Protein AF-A0A398AX45-F1 (afdb_monomer)

Mean predicted aligned error: 5.47 Å

Organism: NCBI:txid228899

InterPro domains:
 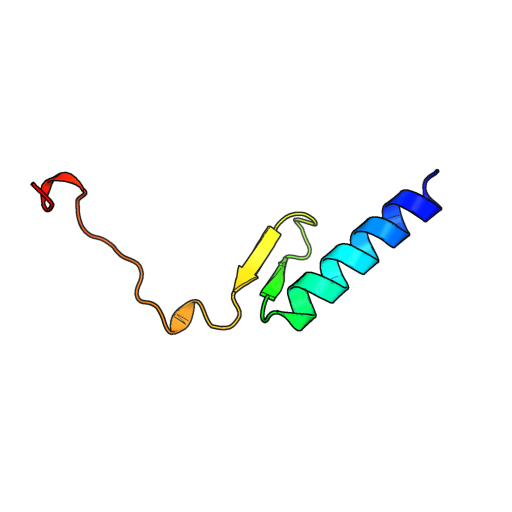 IPR009045 Peptidase M74/Hedgehog-like, zinc-binding domain superfamily [G3DSA:3.30.1380.10] (1-45)
  IPR009045 Peptidase M74/Hedgehog-like, zinc-binding domain superfamily [SSF55166] (6-35)

Sequence (50 aa):
MYDTLKKNLDYLTKVMKKHGFSTINSEWRHYEDTNWSKYPILNVPLQDFK

Structure (mmCIF, N/CA/C/O backbone):
data_AF-A0A398AX45-F1
#
_entry.id   AF-A0A398AX45-F1
#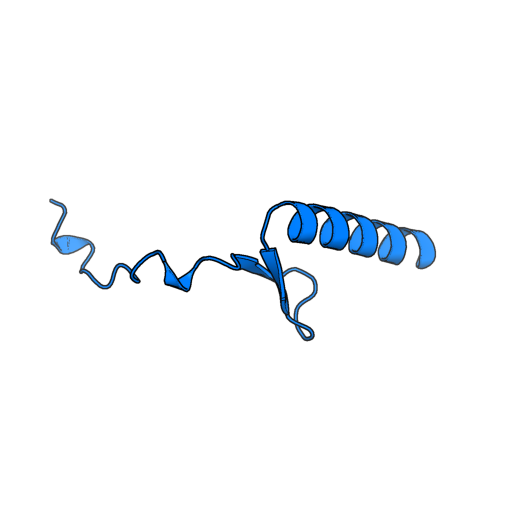
loop_
_atom_site.group_PDB
_atom_site.id
_atom_site.type_symbol
_atom_site.label_atom_id
_atom_site.label_alt_id
_atom_site.label_comp_id
_atom_site.label_asym_id
_atom_site.label_entity_id
_atom_site.label_seq_id
_atom_site.pdbx_PDB_ins_code
_atom_site.Cartn_x
_atom_site.Cartn_y
_atom_site.Cartn_z
_atom_site.occupancy
_atom_site.B_iso_or_equiv
_atom_site.auth_seq_id
_atom_site.auth_comp_id
_atom_site.auth_asym_id
_atom_site.auth_atom_id
_atom_site.pdbx_PDB_model_num
ATOM 1 N N . MET A 1 1 ? 9.644 11.843 -21.340 1.00 62.22 1 MET A N 1
ATOM 2 C CA . MET A 1 1 ? 8.808 12.442 -20.272 1.00 62.22 1 MET A CA 1
ATOM 3 C C . MET A 1 1 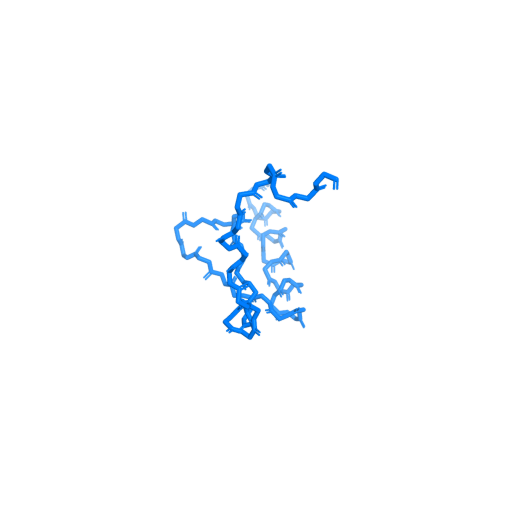? 7.846 11.422 -19.659 1.00 62.22 1 MET A C 1
ATOM 5 O O . MET A 1 1 ? 7.935 11.186 -18.464 1.00 62.22 1 MET A O 1
ATOM 9 N N . TYR A 1 2 ? 6.997 10.758 -20.455 1.00 74.94 2 TYR A N 1
ATOM 10 C CA . TYR A 1 2 ? 6.040 9.745 -19.962 1.00 74.94 2 TYR A CA 1
ATOM 11 C C . TYR A 1 2 ? 6.698 8.489 -19.354 1.00 74.94 2 TYR A C 1
ATOM 13 O O . TYR A 1 2 ? 6.236 7.963 -18.347 1.00 74.94 2 TYR A O 1
ATOM 21 N N . ASP A 1 3 ? 7.822 8.051 -19.927 1.00 86.56 3 ASP A N 1
ATOM 22 C CA . ASP A 1 3 ? 8.599 6.909 -19.426 1.00 86.56 3 ASP A CA 1
ATOM 23 C C . ASP A 1 3 ? 9.158 7.150 -18.008 1.00 86.56 3 ASP A C 1
ATOM 25 O O . ASP A 1 3 ? 9.086 6.285 -17.140 1.00 86.56 3 ASP A O 1
ATOM 29 N N . THR A 1 4 ? 9.630 8.368 -17.730 1.00 91.69 4 THR A N 1
ATOM 30 C CA . THR A 1 4 ? 10.128 8.767 -16.404 1.00 91.69 4 THR A CA 1
ATOM 31 C C . THR A 1 4 ? 9.015 8.777 -15.359 1.00 91.69 4 THR A C 1
ATOM 33 O O . THR A 1 4 ? 9.211 8.291 -14.249 1.00 91.69 4 THR A O 1
ATOM 36 N N . LEU A 1 5 ? 7.832 9.287 -15.719 1.00 90.31 5 LEU A N 1
ATOM 37 C CA . LEU A 1 5 ? 6.656 9.279 -14.845 1.00 90.31 5 LEU A CA 1
ATOM 38 C C . LEU A 1 5 ? 6.279 7.850 -14.443 1.00 90.31 5 LEU A C 1
ATOM 40 O O . LEU A 1 5 ? 6.126 7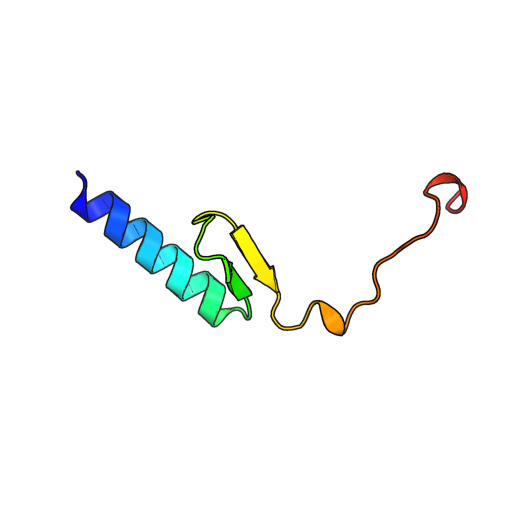.573 -13.256 1.00 90.31 5 LEU A O 1
ATOM 44 N N . LYS A 1 6 ? 6.214 6.931 -15.412 1.00 90.81 6 LYS A N 1
ATOM 45 C CA . LYS A 1 6 ? 5.916 5.520 -15.145 1.00 90.81 6 LYS A CA 1
ATOM 46 C C . LYS A 1 6 ? 6.966 4.873 -14.237 1.00 90.81 6 LYS A C 1
ATOM 48 O O . LYS A 1 6 ? 6.607 4.278 -13.229 1.00 90.81 6 LYS A O 1
ATOM 53 N N . LYS A 1 7 ? 8.254 5.078 -14.525 1.00 95.56 7 LYS A N 1
ATOM 54 C CA . LYS A 1 7 ? 9.360 4.558 -13.700 1.00 95.56 7 LYS A CA 1
ATOM 55 C C . LYS A 1 7 ? 9.308 5.053 -12.254 1.00 95.56 7 LYS A C 1
ATOM 57 O O . LYS A 1 7 ? 9.569 4.280 -11.335 1.00 95.56 7 LYS A O 1
ATOM 62 N N . ASN A 1 8 ? 8.942 6.315 -12.042 1.00 94.62 8 ASN A N 1
ATOM 63 C CA . ASN A 1 8 ? 8.802 6.878 -10.700 1.00 94.62 8 ASN A CA 1
ATOM 64 C C . ASN A 1 8 ? 7.633 6.240 -9.934 1.00 94.62 8 ASN A C 1
ATOM 66 O O . ASN A 1 8 ? 7.778 5.921 -8.754 1.00 94.62 8 ASN A O 1
ATOM 70 N N . LEU A 1 9 ? 6.497 6.016 -10.602 1.00 93.38 9 LEU A N 1
ATOM 71 C CA . LEU A 1 9 ? 5.338 5.334 -10.018 1.00 93.38 9 LEU A CA 1
ATOM 72 C C . LEU A 1 9 ? 5.637 3.867 -9.690 1.00 93.38 9 LEU A C 1
ATOM 74 O O . LEU A 1 9 ? 5.274 3.392 -8.613 1.00 93.38 9 LEU A O 1
ATOM 78 N N . ASP A 1 10 ? 6.349 3.171 -10.576 1.00 94.69 10 ASP A N 1
ATOM 79 C CA . ASP A 1 10 ? 6.777 1.787 -10.363 1.00 94.69 10 ASP A CA 1
ATOM 80 C C . ASP A 1 10 ? 7.738 1.687 -9.168 1.00 94.69 10 ASP A C 1
ATOM 82 O O . ASP A 1 10 ? 7.606 0.793 -8.328 1.00 94.69 10 ASP A O 1
ATOM 86 N N . TYR A 1 11 ? 8.678 2.633 -9.046 1.00 96.56 11 TYR A N 1
ATOM 87 C CA . TYR A 1 11 ? 9.595 2.703 -7.909 1.00 96.56 11 TYR A CA 1
ATOM 88 C C . TYR A 1 11 ? 8.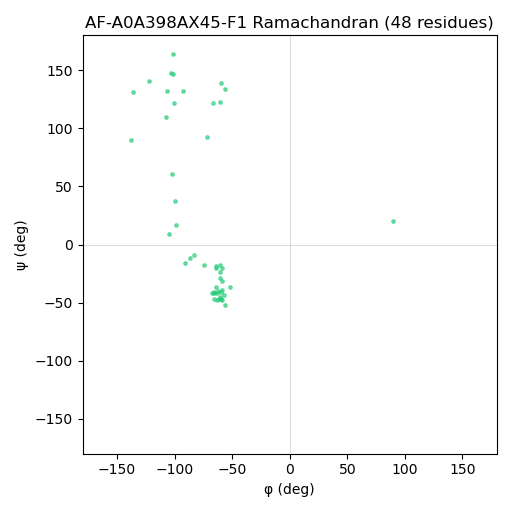856 2.957 -6.592 1.00 96.56 11 TYR A C 1
ATOM 90 O O . TYR A 1 11 ? 9.074 2.224 -5.625 1.00 96.56 11 TYR A O 1
ATOM 98 N N . LEU A 1 12 ? 7.945 3.936 -6.562 1.00 95.81 12 LEU A N 1
ATOM 99 C CA . LEU A 1 12 ? 7.106 4.212 -5.395 1.00 95.81 12 LEU A CA 1
ATOM 100 C C . LEU A 1 12 ? 6.318 2.961 -4.990 1.00 95.81 12 LEU A C 1
ATOM 102 O O . LEU A 1 12 ? 6.417 2.514 -3.850 1.00 95.81 12 LEU A O 1
ATOM 106 N N . THR A 1 13 ? 5.617 2.345 -5.943 1.00 95.50 13 THR A N 1
ATOM 107 C CA . THR A 1 13 ? 4.816 1.136 -5.712 1.00 95.50 13 THR A CA 1
ATOM 108 C C . THR A 1 13 ? 5.665 0.005 -5.140 1.00 95.50 13 THR A C 1
ATOM 110 O O . THR A 1 13 ? 5.258 -0.669 -4.192 1.00 95.50 13 THR A O 1
ATOM 113 N N . LYS A 1 14 ? 6.867 -0.203 -5.688 1.00 97.31 14 LYS A N 1
ATOM 114 C CA . LYS A 1 14 ? 7.813 -1.218 -5.215 1.00 97.31 14 LYS A CA 1
ATOM 115 C C . LYS A 1 14 ? 8.231 -0.975 -3.765 1.00 97.31 14 LYS A C 1
ATOM 117 O O . LYS A 1 14 ? 8.264 -1.927 -2.986 1.00 97.31 14 LYS A O 1
ATOM 122 N N . VAL A 1 15 ? 8.560 0.265 -3.401 1.00 97.56 15 VAL A N 1
ATOM 123 C CA . VAL A 1 15 ? 8.962 0.622 -2.031 1.00 97.56 15 VAL A CA 1
ATOM 124 C C . VAL A 1 15 ? 7.793 0.444 -1.064 1.00 97.56 15 VAL A C 1
ATOM 126 O O . VAL A 1 15 ? 7.959 -0.216 -0.043 1.00 97.56 15 VAL A O 1
ATOM 129 N N . MET A 1 16 ? 6.601 0.934 -1.404 1.00 97.06 16 MET A N 1
ATOM 130 C CA . MET A 1 16 ? 5.414 0.798 -0.551 1.00 97.06 16 MET A CA 1
ATOM 131 C C . MET A 1 16 ? 5.071 -0.676 -0.291 1.00 97.06 16 MET A C 1
ATOM 133 O O . MET A 1 16 ? 4.930 -1.085 0.861 1.00 97.06 16 MET A O 1
ATOM 137 N N . LYS A 1 17 ? 5.065 -1.515 -1.337 1.00 96.69 17 LYS A N 1
ATOM 138 C CA . LYS A 1 17 ? 4.854 -2.968 -1.196 1.00 96.69 17 LYS A CA 1
ATOM 139 C C . LYS A 1 17 ? 5.910 -3.640 -0.323 1.00 96.69 17 LYS A C 1
ATOM 141 O O . LYS A 1 17 ? 5.571 -4.476 0.510 1.00 96.69 17 LYS A O 1
ATOM 146 N N . LYS A 1 18 ? 7.183 -3.255 -0.468 1.00 97.88 18 LYS A N 1
ATOM 147 C CA . LYS A 1 18 ? 8.281 -3.765 0.372 1.00 97.88 18 LYS A CA 1
ATOM 148 C C . LYS A 1 18 ? 8.057 -3.474 1.863 1.00 97.88 18 LYS A C 1
ATOM 150 O O . LYS A 1 18 ? 8.499 -4.261 2.693 1.00 97.88 18 LYS A O 1
ATOM 155 N N . HIS A 1 19 ? 7.388 -2.373 2.194 1.00 97.12 19 HIS A N 1
ATOM 156 C CA . HIS A 1 19 ? 7.147 -1.936 3.571 1.00 97.12 19 HIS A CA 1
ATOM 157 C C . HIS A 1 19 ? 5.759 -2.303 4.114 1.00 97.12 19 HIS A C 1
ATOM 159 O O . HIS A 1 19 ? 5.356 -1.774 5.142 1.00 97.12 19 HIS A O 1
ATOM 165 N N . GLY A 1 20 ? 5.054 -3.243 3.476 1.00 96.31 20 GLY A N 1
ATOM 166 C CA . GLY A 1 20 ? 3.809 -3.791 4.019 1.00 96.31 20 GLY A CA 1
ATOM 167 C C . GLY A 1 20 ? 2.552 -3.036 3.607 1.00 96.31 20 GLY A C 1
ATOM 168 O O . GLY A 1 20 ? 1.524 -3.199 4.256 1.00 96.31 20 GLY A O 1
ATOM 169 N N . PHE A 1 21 ? 2.602 -2.259 2.524 1.00 97.19 21 PHE A N 1
ATOM 170 C CA . PHE A 1 21 ? 1.419 -1.623 1.952 1.00 97.19 21 PHE A CA 1
ATOM 171 C C . PHE A 1 21 ? 0.916 -2.339 0.686 1.00 97.19 21 PHE A C 1
ATOM 173 O O . PHE A 1 21 ? 1.701 -2.854 -0.112 1.00 97.19 21 PHE A O 1
ATOM 180 N N . SER A 1 22 ? -0.394 -2.336 0.459 1.00 95.69 22 SER A N 1
ATOM 181 C CA . SER A 1 22 ? -1.060 -2.773 -0.772 1.00 95.69 22 SER A CA 1
ATOM 182 C C . SER A 1 22 ? -1.471 -1.568 -1.634 1.00 95.69 22 SER A C 1
ATOM 184 O O . SER A 1 22 ? -1.463 -0.426 -1.180 1.00 95.69 22 SER A O 1
ATOM 186 N N . THR A 1 23 ? -1.778 -1.806 -2.912 1.00 94.81 23 THR A N 1
ATOM 187 C CA . THR A 1 23 ? -2.191 -0.768 -3.877 1.00 94.81 23 THR A CA 1
ATOM 188 C C . THR A 1 23 ? -3.696 -0.773 -4.094 1.00 94.81 23 THR A C 1
ATOM 190 O O . THR A 1 23 ? -4.282 -1.851 -4.193 1.00 94.81 23 THR A O 1
ATOM 193 N N . ILE A 1 24 ? -4.283 0.403 -4.328 1.00 92.25 24 ILE A N 1
ATOM 194 C CA . ILE A 1 24 ? -5.655 0.539 -4.832 1.00 92.25 24 ILE A CA 1
ATOM 195 C C . ILE A 1 24 ? -5.619 0.824 -6.336 1.00 92.25 24 ILE A C 1
ATOM 197 O O . ILE A 1 24 ? -5.038 1.812 -6.782 1.00 92.25 24 ILE A O 1
ATOM 201 N N . ASN A 1 25 ? -6.254 -0.037 -7.137 1.00 86.06 25 ASN A N 1
ATOM 202 C CA . ASN A 1 25 ? -6.165 0.018 -8.604 1.00 86.06 25 ASN A CA 1
ATOM 203 C C . ASN A 1 25 ? -6.676 1.338 -9.213 1.00 86.06 25 ASN A C 1
ATOM 205 O O . ASN A 1 25 ? -6.200 1.740 -10.272 1.00 86.06 25 ASN A O 1
ATOM 209 N N . SER A 1 26 ? -7.630 2.008 -8.563 1.00 90.06 26 SER A N 1
ATOM 210 C CA . SER A 1 26 ? -8.199 3.287 -9.009 1.00 90.06 26 SER A CA 1
ATOM 211 C C . SER A 1 26 ? -7.412 4.518 -8.547 1.00 90.06 26 SER A C 1
ATOM 213 O O . SER A 1 26 ? -7.662 5.613 -9.045 1.00 90.06 26 SER A O 1
ATOM 215 N N . GLU A 1 27 ? -6.461 4.373 -7.619 1.00 90.44 27 GLU A N 1
ATOM 216 C CA . GLU A 1 27 ? -5.814 5.495 -6.932 1.00 90.44 27 GLU A CA 1
ATOM 217 C C . GLU A 1 27 ? -4.303 5.266 -6.791 1.00 90.44 27 GLU A C 1
ATOM 219 O O . GLU A 1 27 ? -3.819 4.764 -5.783 1.00 90.44 27 GLU A O 1
ATOM 224 N N . TRP A 1 28 ? -3.514 5.702 -7.777 1.00 87.38 28 TRP A N 1
ATOM 225 C CA . TRP A 1 28 ? -2.053 5.490 -7.798 1.00 87.38 28 TRP A CA 1
ATOM 226 C C . TRP A 1 28 ? -1.289 6.071 -6.589 1.00 87.38 28 TRP A C 1
ATOM 228 O O . TRP A 1 28 ? -0.145 5.688 -6.329 1.00 87.38 28 TRP A O 1
ATOM 238 N N . ARG A 1 29 ? -1.896 7.031 -5.876 1.00 91.00 29 ARG A N 1
ATOM 239 C CA . ARG A 1 29 ? -1.335 7.669 -4.671 1.00 91.00 29 ARG A CA 1
ATOM 240 C C . ARG A 1 29 ? -1.731 6.956 -3.384 1.00 91.00 29 ARG A C 1
ATOM 242 O O . ARG A 1 29 ? -1.133 7.250 -2.353 1.00 91.00 29 ARG A O 1
ATOM 249 N N . HIS A 1 30 ? -2.742 6.094 -3.434 1.00 94.81 30 HIS A N 1
ATOM 250 C CA . HIS A 1 30 ? -3.307 5.458 -2.260 1.00 94.81 30 HIS A CA 1
ATOM 251 C C . HIS A 1 30 ? -2.647 4.109 -2.005 1.00 94.81 30 HIS A C 1
ATOM 253 O O . HIS A 1 30 ? -2.529 3.267 -2.900 1.00 94.81 30 HIS A O 1
ATOM 259 N N . TYR A 1 31 ? -2.255 3.912 -0.750 1.00 95.50 31 TYR A N 1
ATOM 260 C CA . TYR A 1 31 ? -1.651 2.688 -0.260 1.00 95.50 31 TYR A CA 1
ATOM 261 C C . TYR A 1 31 ? -2.281 2.324 1.079 1.00 95.50 31 TYR A C 1
ATOM 263 O O . TYR A 1 31 ? -2.383 3.174 1.960 1.00 95.50 31 TYR A O 1
ATOM 271 N N . GLU A 1 32 ? -2.691 1.072 1.228 1.00 94.00 32 GLU A N 1
ATOM 272 C CA . GLU A 1 32 ? -3.349 0.567 2.433 1.00 94.00 32 GLU A CA 1
ATOM 273 C C . GLU A 1 32 ? -2.366 -0.321 3.206 1.00 94.00 32 GLU A C 1
ATOM 275 O O . GLU A 1 32 ? -1.682 -1.155 2.615 1.00 94.00 32 GLU A O 1
ATOM 280 N N . ASP A 1 33 ? -2.236 -0.127 4.520 1.00 94.50 33 ASP A N 1
ATOM 281 C CA . ASP A 1 33 ? -1.371 -0.980 5.344 1.00 94.50 33 ASP A CA 1
ATOM 282 C C . ASP A 1 33 ? -1.958 -2.396 5.391 1.00 94.50 33 ASP A C 1
ATOM 284 O O . ASP A 1 33 ? -3.075 -2.594 5.848 1.00 94.50 33 ASP A O 1
ATOM 288 N N . THR A 1 34 ? -1.213 -3.410 4.958 1.00 95.75 34 THR A N 1
ATOM 289 C CA . THR A 1 34 ? -1.693 -4.807 4.917 1.00 95.75 34 THR A CA 1
ATOM 290 C C . THR A 1 34 ? -2.086 -5.375 6.284 1.00 95.75 34 THR A C 1
ATOM 292 O O . THR A 1 34 ? -2.791 -6.380 6.358 1.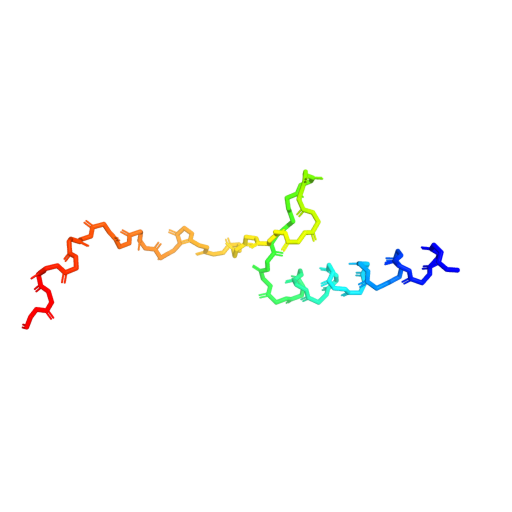00 95.75 34 THR A O 1
ATOM 295 N N . ASN A 1 35 ? -1.647 -4.742 7.369 1.00 95.69 35 ASN A N 1
ATOM 296 C CA . ASN A 1 35 ? -1.948 -5.102 8.744 1.00 95.69 35 ASN A CA 1
ATOM 297 C C . ASN A 1 35 ? -2.959 -4.159 9.404 1.00 95.69 35 ASN A C 1
ATOM 299 O O . ASN A 1 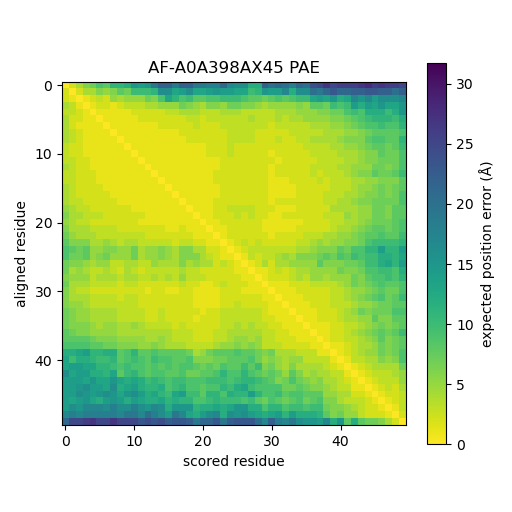35 ? -3.151 -4.283 10.613 1.00 95.69 35 ASN A O 1
ATOM 303 N N . TRP A 1 36 ? -3.607 -3.247 8.668 1.00 92.06 36 TRP A N 1
ATOM 304 C CA . TRP A 1 36 ? -4.524 -2.257 9.248 1.00 92.06 36 TRP A CA 1
ATOM 305 C C . TRP A 1 36 ? -5.584 -2.902 10.149 1.00 92.06 36 TRP A C 1
ATOM 307 O O . TRP A 1 36 ? -5.894 -2.375 11.210 1.00 92.06 36 TRP A O 1
ATOM 317 N N . SER A 1 37 ? -6.066 -4.092 9.784 1.00 91.25 37 SER A N 1
ATOM 318 C CA . SER A 1 37 ? -7.075 -4.849 10.534 1.00 91.25 37 SER A CA 1
ATOM 319 C C . SER A 1 37 ? -6.623 -5.303 11.927 1.00 91.25 37 SER A C 1
ATOM 321 O O . SER A 1 37 ? -7.463 -5.612 12.769 1.00 91.25 37 SER A O 1
ATOM 323 N N . LYS A 1 38 ? -5.311 -5.324 12.206 1.00 94.12 38 LYS A N 1
ATOM 324 C CA . LYS A 1 38 ? -4.762 -5.585 13.549 1.00 94.12 38 LYS A CA 1
ATOM 325 C C . LYS A 1 38 ? -4.939 -4.397 14.494 1.00 94.12 38 LYS A C 1
ATOM 327 O O . LYS A 1 38 ? -4.818 -4.570 15.704 1.00 94.12 38 LYS A O 1
ATOM 332 N N . TYR A 1 39 ? -5.196 -3.210 13.955 1.00 89.81 39 TYR A N 1
ATOM 333 C CA . TYR A 1 39 ? -5.353 -1.981 14.713 1.00 89.81 39 TYR A CA 1
ATOM 334 C C . TYR A 1 39 ? -6.835 -1.597 14.703 1.00 89.81 39 TYR A C 1
ATOM 336 O O . TYR A 1 39 ? -7.367 -1.237 13.652 1.00 89.81 39 TYR A O 1
ATOM 344 N N . PRO A 1 40 ? -7.540 -1.702 15.843 1.00 87.62 40 PRO A N 1
ATOM 345 C CA . PRO A 1 40 ? -8.944 -1.335 15.892 1.00 87.62 40 PRO A C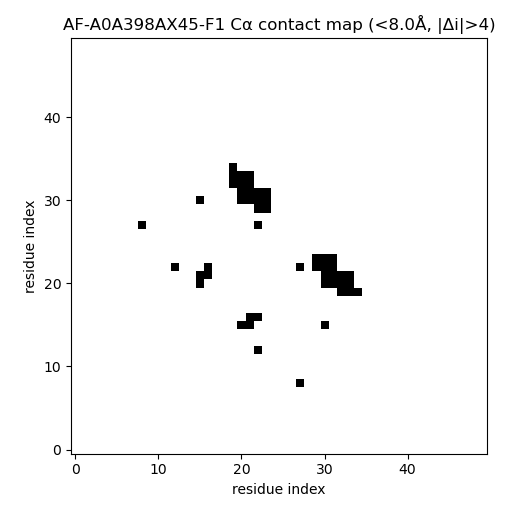A 1
ATOM 346 C C . PRO A 1 40 ? -9.105 0.136 15.514 1.00 87.62 40 PRO A C 1
ATOM 348 O O . PRO A 1 40 ? -8.326 0.992 15.940 1.00 87.62 40 PRO A O 1
ATOM 351 N N . ILE A 1 41 ? -10.136 0.426 14.721 1.00 87.62 41 ILE A N 1
ATOM 352 C CA . ILE A 1 41 ? -10.488 1.801 14.383 1.00 87.62 41 ILE A CA 1
ATOM 353 C C . ILE A 1 41 ? -10.810 2.522 15.687 1.00 87.62 41 ILE A C 1
ATOM 355 O O . ILE A 1 41 ? -11.695 2.107 16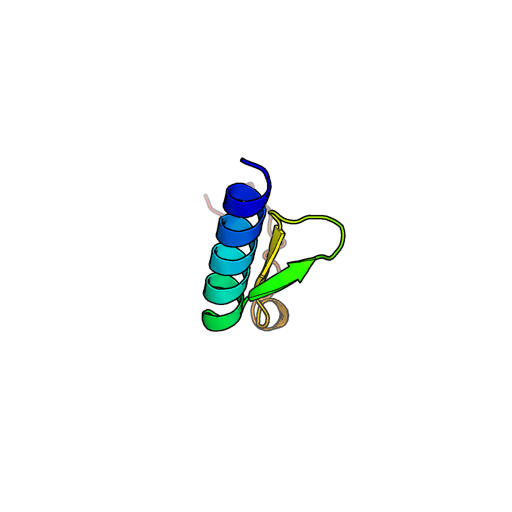.441 1.00 87.62 41 ILE A O 1
ATOM 359 N N . LEU A 1 42 ? -10.088 3.610 15.944 1.00 85.94 42 LEU A N 1
ATOM 360 C CA . LEU A 1 42 ? -10.364 4.466 17.082 1.00 85.94 42 LEU A CA 1
ATOM 361 C C . LEU A 1 42 ? -11.658 5.239 16.805 1.00 85.94 42 LEU A C 1
ATOM 363 O O . LEU A 1 42 ? -11.645 6.294 16.178 1.00 85.94 42 LEU A O 1
ATOM 367 N N . ASN A 1 43 ? -12.780 4.683 17.253 1.00 85.69 43 ASN A N 1
ATOM 368 C CA . ASN A 1 43 ? -14.093 5.310 17.166 1.00 85.69 43 ASN A CA 1
ATOM 369 C C . ASN A 1 43 ? -14.493 5.895 18.523 1.00 85.69 43 ASN A C 1
ATOM 371 O O . ASN A 1 43 ? -15.472 5.462 19.131 1.00 85.69 43 ASN A O 1
ATOM 375 N N . VAL A 1 44 ? -13.692 6.834 19.026 1.00 88.38 44 VAL A N 1
ATOM 376 C CA . VAL A 1 44 ? -14.008 7.562 20.257 1.00 88.38 44 VAL A CA 1
ATOM 377 C C . VAL A 1 44 ? -14.045 9.069 19.977 1.00 88.38 44 VAL A C 1
ATOM 379 O O . VAL A 1 44 ? -13.231 9.563 19.189 1.00 88.38 44 VAL A O 1
ATOM 382 N N . PRO A 1 45 ? -14.986 9.810 20.581 1.00 88.88 45 PRO A N 1
ATOM 383 C CA . PRO A 1 45 ? -15.035 11.263 20.488 1.00 88.88 45 PRO A CA 1
ATOM 384 C C . PRO A 1 45 ? -13.727 11.908 20.962 1.00 88.88 45 PRO A C 1
ATOM 386 O O . PRO A 1 45 ? -13.223 11.607 22.041 1.00 88.88 45 PRO A O 1
ATOM 389 N N . LEU A 1 46 ? -13.196 12.866 20.194 1.00 86.56 46 LEU A N 1
ATOM 390 C CA . LEU A 1 46 ? -12.015 13.638 20.612 1.00 86.56 46 LEU A CA 1
ATOM 391 C C . LEU A 1 46 ? -12.260 14.424 21.912 1.00 86.56 46 LEU A C 1
ATOM 393 O O . LEU A 1 46 ? -11.320 14.759 22.626 1.00 86.56 46 LEU A O 1
ATOM 397 N N . GLN A 1 47 ? -13.526 14.711 22.218 1.00 90.50 47 GLN A N 1
ATOM 398 C CA . GLN A 1 47 ? -13.969 15.394 23.429 1.00 90.50 47 GLN A CA 1
ATOM 399 C C . GLN A 1 47 ? -13.674 14.606 24.714 1.00 90.50 47 GLN A C 1
ATOM 401 O O . GLN A 1 47 ? -13.639 15.226 25.778 1.00 90.50 47 GLN A O 1
ATOM 406 N N . ASP A 1 48 ? -13.449 13.293 24.615 1.00 86.50 48 ASP A N 1
ATOM 407 C CA . ASP A 1 48 ? -13.227 12.407 25.761 1.00 86.50 48 ASP A CA 1
ATOM 408 C C . ASP A 1 48 ? -11.763 12.417 26.252 1.00 86.50 48 ASP A C 1
ATOM 410 O O . ASP A 1 48 ? -11.474 11.896 27.325 1.00 86.50 48 ASP A O 1
ATOM 414 N N . PHE A 1 49 ? -10.836 13.042 25.512 1.00 82.50 49 PHE A N 1
ATOM 415 C CA . PHE A 1 49 ? -9.399 13.113 25.837 1.00 82.50 49 PHE A CA 1
ATOM 416 C C . PHE A 1 49 ? -8.967 14.444 26.486 1.00 82.50 49 PHE A C 1
ATOM 418 O O . PHE A 1 49 ? -7.899 14.971 26.168 1.00 82.50 49 PHE A O 1
ATOM 425 N N . LYS A 1 50 ? -9.807 15.019 27.351 1.00 68.25 50 LYS A N 1
ATOM 426 C CA . LYS A 1 50 ? -9.515 16.282 28.054 1.00 68.25 50 LYS A CA 1
ATOM 427 C C . LYS A 1 50 ? -8.552 16.129 29.225 1.00 68.25 50 LYS A C 1
ATOM 429 O O . LYS A 1 50 ? -8.682 15.135 29.970 1.00 68.25 50 LYS A O 1
#

Foldseek 3Di:
DVVVVVVVLVVVQVVLVVVQWDDDPVDSPDTHRNCVVVPDPPPDDPVVVD

pLDDT: mean 90.87, std 6.99, range [62.22, 97.88]

Secondary structure (DSSP, 8-state):
-HHHHHHHHHHHHHHHHHTTEEEETTEEEEEEETTGGGS------GGG--

Solvent-accessible surface area (backbone atoms only — not comparable to full-atom values): 3281 Å² total; per-residue (Å²): 112,70,67,58,54,51,52,53,50,52,50,52,53,51,53,43,45,74,74,48,29,44,80,44,94,94,35,94,88,48,67,47,58,74,61,50,86,81,52,77,82,85,86,67,68,78,82,76,76,118

Radius of gyration: 16.22 Å; Cα contacts (8 Å, |Δi|>4): 25; chains: 1; bounding box: 25×22×48 Å